Protein AF-A0A178HKS1-F1 (afdb_monomer)

Sequence (152 aa):
MALLLGVANSVLALTLAEAEAVVGVVEKLAQETGEGMVLDAADIYYDYDSLGASLIPAAGFDRESWAVAYEAVGRGYMATIPEDQFNATFDEPLARLAASGLPEDQMAMMREHVDGLIAEARQARQEGMAYADVVRPLEDRLYVLFYGEFEE

pLDDT: mean 90.38, std 14.37, range [37.81, 98.56]

Structure (mmCIF, N/CA/C/O backbone):
data_AF-A0A178HKS1-F1
#
_entry.id   AF-A0A178HKS1-F1
#
loop_
_atom_site.group_PDB
_atom_site.id
_atom_site.type_symbol
_atom_site.label_atom_id
_atom_site.label_alt_id
_atom_site.label_comp_id
_atom_site.label_asym_id
_atom_site.label_entity_id
_atom_site.label_seq_id
_atom_site.pdbx_PDB_ins_code
_atom_site.Cartn_x
_atom_site.Cartn_y
_atom_site.Cartn_z
_atom_site.occupancy
_atom_site.B_iso_or_equiv
_atom_site.auth_seq_id
_atom_site.auth_comp_id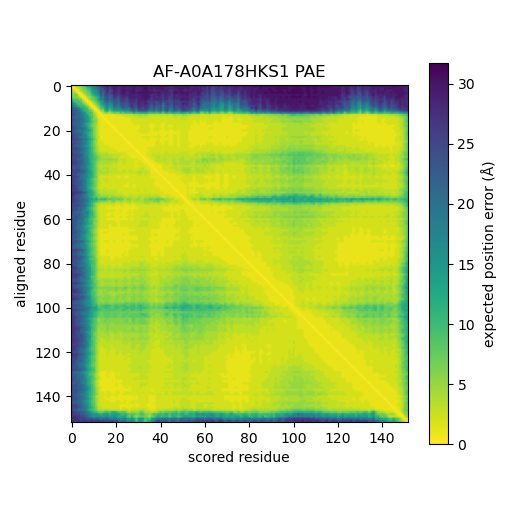
_atom_site.auth_asym_id
_atom_site.auth_atom_id
_atom_site.pdbx_PDB_model_num
ATOM 1 N N . MET A 1 1 ? 18.228 24.259 37.003 1.00 41.75 1 MET A N 1
ATOM 2 C CA . MET A 1 1 ? 18.365 23.350 35.846 1.00 41.75 1 MET A CA 1
ATOM 3 C C . MET A 1 1 ? 16.977 22.811 35.546 1.00 41.75 1 MET A C 1
ATOM 5 O O . MET A 1 1 ? 16.475 22.025 36.336 1.00 41.75 1 MET A O 1
ATOM 9 N N . ALA A 1 2 ? 16.306 23.330 34.519 1.00 40.78 2 ALA A N 1
ATOM 10 C CA . ALA A 1 2 ? 14.976 22.871 34.126 1.00 40.78 2 ALA A CA 1
ATOM 11 C C . ALA A 1 2 ? 15.141 21.737 33.105 1.00 40.78 2 ALA A C 1
ATOM 13 O O . ALA A 1 2 ? 15.692 21.966 32.031 1.00 40.78 2 ALA A O 1
ATOM 14 N N . LEU A 1 3 ? 14.722 20.520 33.463 1.00 47.28 3 LEU A N 1
ATOM 15 C CA . LEU A 1 3 ? 14.549 19.433 32.501 1.00 47.28 3 LEU A CA 1
ATOM 16 C C . LEU A 1 3 ? 13.272 19.728 31.706 1.00 47.28 3 LEU A C 1
ATOM 18 O O . LEU A 1 3 ? 12.168 19.607 32.233 1.00 47.28 3 LEU A O 1
ATOM 22 N N . LEU A 1 4 ? 13.427 20.129 30.448 1.00 49.59 4 LEU A N 1
ATOM 23 C CA . LEU A 1 4 ? 12.350 20.074 29.467 1.00 49.59 4 LEU A CA 1
ATOM 24 C C . LEU A 1 4 ? 12.204 18.611 29.040 1.00 49.59 4 LEU A C 1
ATOM 26 O O . LEU A 1 4 ? 13.024 18.089 28.288 1.00 49.59 4 LEU A O 1
ATOM 30 N N . LEU A 1 5 ? 11.174 17.950 29.570 1.00 50.69 5 LEU A N 1
ATOM 31 C CA . LEU A 1 5 ? 10.634 16.705 29.031 1.00 50.69 5 LEU A CA 1
ATOM 32 C C . LEU A 1 5 ? 10.103 17.012 27.627 1.00 50.69 5 LEU A C 1
ATOM 34 O O . LEU A 1 5 ? 8.981 17.489 27.467 1.00 50.69 5 LEU A O 1
ATOM 38 N N . GLY A 1 6 ? 10.948 16.801 26.619 1.00 46.66 6 GLY A N 1
ATOM 39 C CA . GLY A 1 6 ? 10.515 16.747 25.232 1.00 46.66 6 GLY A CA 1
ATOM 40 C C . GLY A 1 6 ? 9.546 15.583 25.093 1.00 46.66 6 GLY A C 1
ATOM 41 O O . GLY A 1 6 ? 9.918 14.434 25.320 1.00 46.66 6 GLY A O 1
ATOM 42 N N . VAL A 1 7 ? 8.294 15.910 24.795 1.00 45.03 7 VAL A N 1
ATOM 43 C CA . VAL A 1 7 ? 7.234 14.958 24.487 1.00 45.03 7 VAL A CA 1
ATOM 44 C C . VAL A 1 7 ? 7.746 14.099 23.338 1.00 45.03 7 VAL A C 1
ATOM 46 O O . VAL A 1 7 ? 8.007 14.607 22.248 1.00 45.03 7 VAL A O 1
ATOM 49 N N . ALA A 1 8 ? 7.975 12.815 23.599 1.00 42.16 8 ALA A N 1
ATOM 50 C CA . ALA A 1 8 ? 8.192 11.863 22.531 1.00 42.16 8 ALA A CA 1
ATOM 51 C C . ALA A 1 8 ? 6.904 11.870 21.706 1.00 42.16 8 ALA A C 1
ATOM 53 O O . ALA A 1 8 ? 5.868 11.413 22.191 1.00 42.16 8 ALA A O 1
ATOM 54 N N . ASN A 1 9 ? 6.956 12.430 20.495 1.00 37.81 9 ASN A N 1
ATOM 55 C CA . ASN A 1 9 ? 5.983 12.102 19.464 1.00 37.81 9 ASN A CA 1
ATOM 56 C C . ASN A 1 9 ? 6.103 10.594 19.278 1.00 37.81 9 ASN A C 1
ATOM 58 O O . ASN A 1 9 ? 7.000 10.106 18.594 1.00 37.81 9 ASN A O 1
ATOM 62 N N . SER A 1 10 ? 5.265 9.855 19.999 1.00 41.38 10 SER A N 1
ATOM 63 C CA . SER A 1 10 ? 5.065 8.448 19.733 1.00 41.38 10 SER A CA 1
ATOM 64 C C . SER A 1 10 ? 4.477 8.441 18.336 1.00 41.38 10 SER A C 1
ATOM 66 O O . SER A 1 10 ? 3.336 8.856 18.161 1.00 41.38 10 SER A O 1
ATOM 68 N N . VAL A 1 11 ? 5.286 8.076 17.340 1.00 54.84 11 VAL A N 1
ATOM 69 C CA . VAL A 1 11 ? 4.765 7.525 16.091 1.00 54.84 11 VAL A CA 1
ATOM 70 C C . VAL A 1 11 ? 3.724 6.512 16.543 1.00 54.84 11 VAL A C 1
ATOM 72 O O . VAL A 1 11 ? 4.082 5.538 17.209 1.00 54.84 11 VAL A O 1
ATOM 75 N N . LEU A 1 12 ? 2.443 6.830 16.353 1.00 60.72 12 LEU A N 1
ATOM 76 C CA . LEU A 1 12 ? 1.362 5.930 16.718 1.00 60.72 12 LEU A CA 1
ATOM 77 C C . LEU A 1 12 ? 1.592 4.681 15.876 1.00 60.72 12 LEU A C 1
ATOM 79 O O . LEU A 1 12 ? 1.489 4.714 14.653 1.00 60.72 12 LEU A O 1
ATOM 83 N N . ALA A 1 13 ? 2.067 3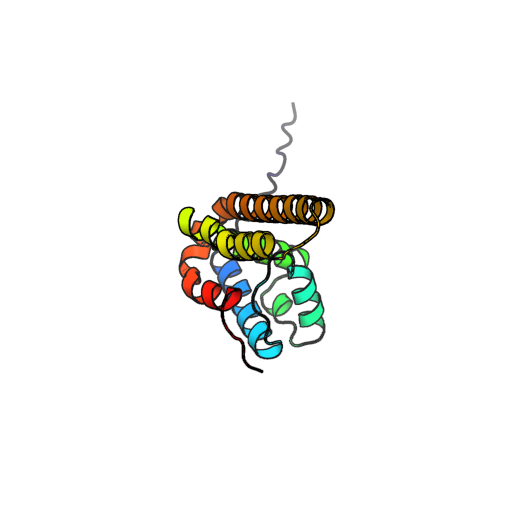.622 16.526 1.00 82.62 13 ALA A N 1
ATOM 84 C CA . ALA A 1 13 ? 2.268 2.348 15.871 1.00 82.62 13 ALA A CA 1
ATOM 85 C C . ALA A 1 13 ? 0.895 1.865 15.405 1.00 82.62 13 ALA A C 1
ATOM 87 O O . ALA A 1 13 ? -0.031 1.836 16.218 1.00 82.62 13 ALA A O 1
ATOM 88 N N . LEU A 1 14 ? 0.788 1.516 14.121 1.00 94.12 14 LEU A N 1
ATOM 89 C CA . LEU A 1 14 ? -0.421 0.962 13.521 1.00 94.12 14 LEU A CA 1
ATOM 90 C C . LEU A 1 14 ? -1.000 -0.119 14.440 1.00 94.12 14 LEU A C 1
ATOM 92 O O . LEU A 1 14 ? -0.315 -1.080 14.796 1.00 94.12 14 LEU A O 1
ATOM 96 N N . THR A 1 15 ? -2.255 0.034 14.834 1.00 96.38 15 THR A N 1
ATOM 97 C CA . THR A 1 15 ? -2.978 -0.979 15.599 1.00 96.38 15 THR A CA 1
ATOM 98 C C . THR A 1 15 ? -3.672 -1.963 14.661 1.00 96.38 15 THR A C 1
ATOM 100 O O . THR A 1 15 ? -3.981 -1.643 13.514 1.00 96.38 15 THR A O 1
ATOM 103 N N . LEU A 1 16 ? -3.981 -3.168 15.157 1.00 97.38 16 LEU A N 1
ATOM 104 C CA . LEU A 1 16 ? -4.756 -4.142 14.377 1.00 97.38 16 LEU A CA 1
ATOM 105 C C . LEU A 1 16 ? -6.132 -3.583 13.984 1.00 97.38 16 LEU A C 1
ATOM 107 O O . LEU A 1 16 ? -6.575 -3.811 12.868 1.00 97.38 16 LEU A O 1
ATOM 111 N N . ALA A 1 17 ? -6.775 -2.809 14.863 1.00 97.50 17 ALA A N 1
ATOM 112 C CA . ALA A 1 17 ? -8.070 -2.198 14.574 1.00 97.50 17 ALA A CA 1
ATOM 113 C C . ALA A 1 17 ? -7.985 -1.156 13.443 1.00 97.50 17 ALA A C 1
ATOM 115 O O . ALA A 1 17 ? -8.859 -1.120 12.582 1.00 97.50 17 ALA A O 1
ATOM 116 N N . GLU A 1 18 ? -6.928 -0.336 13.414 1.00 97.81 18 GLU A N 1
ATOM 117 C CA . GLU A 1 18 ? -6.681 0.594 12.303 1.00 97.81 18 GLU A CA 1
ATOM 118 C C . GLU A 1 18 ? -6.391 -0.164 11.005 1.00 97.81 18 GLU A C 1
ATOM 120 O O . GLU A 1 18 ? -6.947 0.180 9.966 1.00 97.81 18 GLU A O 1
ATOM 125 N N . ALA A 1 19 ? -5.592 -1.234 11.063 1.00 98.38 19 ALA A N 1
ATOM 126 C CA . ALA A 1 19 ? -5.314 -2.076 9.903 1.00 98.38 19 ALA A CA 1
ATOM 127 C C . ALA A 1 19 ? -6.592 -2.742 9.355 1.00 98.38 19 ALA A C 1
ATOM 129 O O . ALA A 1 19 ? -6.845 -2.713 8.153 1.00 98.38 19 ALA A O 1
ATOM 130 N N . GLU A 1 20 ? -7.438 -3.290 10.230 1.00 98.56 20 GLU A N 1
ATOM 131 C CA . GLU A 1 20 ? -8.739 -3.860 9.867 1.00 98.56 20 GLU A CA 1
ATOM 132 C C . GLU A 1 20 ? -9.677 -2.818 9.253 1.00 98.56 20 GLU A C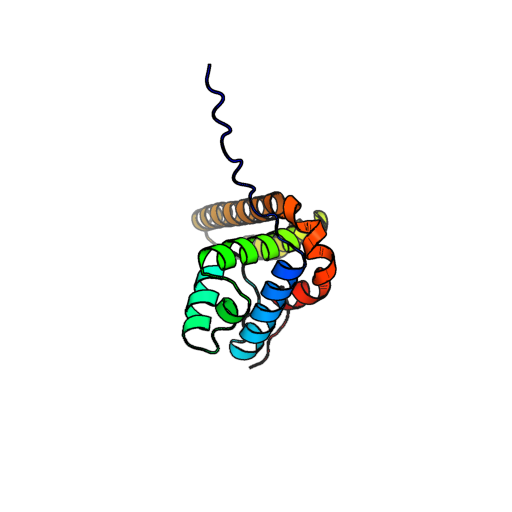 1
ATOM 134 O O . GLU A 1 20 ? -10.384 -3.127 8.290 1.00 98.56 20 GLU A O 1
ATOM 139 N N . ALA A 1 21 ? -9.679 -1.596 9.795 1.00 98.44 21 ALA A N 1
ATOM 140 C CA . ALA A 1 21 ? -10.474 -0.490 9.282 1.00 98.44 21 ALA A CA 1
ATOM 141 C C . ALA A 1 21 ? -10.011 -0.072 7.880 1.00 98.44 21 ALA A C 1
ATOM 143 O O . ALA A 1 21 ? -10.850 0.048 6.990 1.00 98.44 21 ALA A O 1
ATOM 144 N N . VAL A 1 22 ? -8.698 0.067 7.658 1.00 98.31 22 VAL A N 1
ATOM 145 C CA . VAL A 1 22 ? -8.126 0.336 6.329 1.00 98.31 22 VAL A CA 1
ATOM 146 C C . VAL A 1 22 ? -8.545 -0.746 5.340 1.00 98.31 22 VAL A C 1
ATOM 148 O O . VAL A 1 22 ? -9.163 -0.430 4.327 1.00 98.31 22 VAL A O 1
ATOM 151 N N . VAL A 1 23 ? -8.289 -2.022 5.649 1.00 98.25 23 VAL A N 1
ATOM 152 C CA . VAL A 1 23 ? -8.635 -3.141 4.755 1.00 98.25 23 VAL A CA 1
ATOM 153 C C . VAL A 1 23 ? -10.134 -3.157 4.450 1.00 98.25 23 VAL A C 1
ATOM 155 O O . VAL A 1 23 ? -10.521 -3.281 3.294 1.00 98.25 23 VAL A O 1
ATOM 158 N N . GLY A 1 24 ? -10.992 -2.969 5.458 1.00 97.88 24 GLY A N 1
ATOM 159 C CA . GLY A 1 24 ? -12.444 -2.953 5.264 1.00 97.88 24 GLY A CA 1
ATOM 160 C C . GLY A 1 24 ? -12.962 -1.763 4.449 1.00 97.88 24 GLY A C 1
ATOM 161 O O . GLY A 1 24 ? -14.002 -1.878 3.800 1.00 97.88 24 GLY A O 1
ATOM 162 N N . VAL A 1 25 ? -12.268 -0.622 4.475 1.00 97.75 25 VAL A N 1
ATOM 163 C CA . VAL A 1 25 ? -12.574 0.513 3.596 1.00 97.75 25 VAL A CA 1
ATOM 164 C C . VAL A 1 25 ? -12.141 0.206 2.166 1.00 97.75 25 VAL A C 1
ATOM 166 O O . VAL A 1 25 ? -12.964 0.333 1.263 1.00 97.75 25 VAL A O 1
ATOM 169 N N . VAL A 1 26 ? -10.899 -0.247 1.955 1.00 96.94 26 VAL A N 1
ATOM 170 C CA . VAL A 1 26 ? -10.393 -0.542 0.604 1.00 96.94 26 VAL A CA 1
ATOM 171 C C . VAL A 1 26 ? -11.198 -1.663 -0.052 1.00 96.94 26 VAL A C 1
ATOM 173 O O . VAL A 1 26 ? -11.515 -1.549 -1.223 1.00 96.94 26 VAL A O 1
ATOM 176 N N . GLU A 1 27 ? -11.627 -2.693 0.682 1.00 96.50 27 GLU A N 1
ATOM 177 C CA . GLU A 1 27 ? -12.512 -3.741 0.145 1.00 96.50 27 GLU A CA 1
ATOM 178 C C . GLU A 1 27 ? -13.830 -3.187 -0.411 1.00 96.50 27 GLU A C 1
ATOM 180 O O . GLU A 1 27 ? -14.309 -3.656 -1.441 1.00 96.50 27 GLU A O 1
ATOM 185 N N . LYS A 1 28 ? -14.430 -2.197 0.260 1.00 95.38 28 LYS A N 1
ATOM 186 C CA . LYS A 1 28 ? -15.667 -1.562 -0.217 1.00 95.38 28 LYS A CA 1
ATOM 187 C C . LYS A 1 28 ? -15.405 -0.674 -1.421 1.00 95.38 28 LYS A C 1
ATOM 189 O O . LYS A 1 28 ? -16.161 -0.735 -2.380 1.00 95.38 28 LYS A O 1
ATOM 194 N N . LEU A 1 29 ? -14.334 0.116 -1.378 1.00 93.31 29 LEU A N 1
ATOM 195 C CA . LEU A 1 29 ? -13.956 0.968 -2.502 1.00 93.31 29 LEU A CA 1
ATOM 196 C C . LEU A 1 29 ? -13.610 0.118 -3.730 1.00 93.31 29 LEU A C 1
ATOM 198 O O . LEU A 1 29 ? -14.101 0.412 -4.807 1.00 93.31 29 LEU A O 1
ATOM 202 N N . ALA A 1 30 ? -12.894 -0.995 -3.561 1.00 93.00 30 ALA A N 1
ATOM 203 C CA . ALA A 1 30 ? -12.561 -1.922 -4.640 1.00 93.00 30 ALA A CA 1
ATOM 204 C C . ALA A 1 30 ? -13.803 -2.554 -5.291 1.00 93.00 30 ALA A C 1
ATOM 206 O O . ALA A 1 30 ? -13.804 -2.784 -6.494 1.00 93.00 30 ALA A O 1
ATOM 207 N N . GLN A 1 31 ? -14.879 -2.795 -4.532 1.00 91.44 31 GLN A N 1
ATOM 208 C CA . GLN A 1 31 ? -16.163 -3.244 -5.094 1.00 91.44 31 GLN A CA 1
ATOM 209 C C . GLN A 1 31 ? -16.860 -2.168 -5.935 1.00 91.44 31 GLN A C 1
ATOM 211 O O . GLN A 1 31 ? -17.666 -2.499 -6.797 1.00 91.44 31 GLN A O 1
ATOM 216 N N . GLU A 1 32 ? -16.598 -0.890 -5.665 1.00 88.44 32 GLU A N 1
ATOM 217 C CA . GLU A 1 32 ? -17.193 0.233 -6.396 1.00 88.44 32 GLU A CA 1
ATOM 218 C C . GLU A 1 32 ? -16.339 0.659 -7.598 1.00 88.44 32 GLU A C 1
ATOM 220 O O . GLU A 1 32 ? -16.884 1.106 -8.608 1.00 88.44 32 GLU A O 1
ATOM 225 N N . THR A 1 33 ? -15.012 0.544 -7.493 1.00 87.19 33 THR A N 1
ATOM 226 C CA . THR A 1 33 ? -14.056 1.040 -8.493 1.00 87.19 33 THR A CA 1
ATOM 227 C C . THR A 1 33 ? -13.464 -0.047 -9.381 1.00 87.19 33 THR A C 1
ATOM 229 O O . THR A 1 33 ? -12.913 0.283 -10.427 1.00 87.19 33 THR A O 1
ATOM 232 N N . GLY A 1 34 ? -13.521 -1.315 -8.967 1.00 89.44 34 GLY A N 1
ATOM 233 C CA . GLY A 1 34 ? -12.760 -2.395 -9.598 1.00 89.44 34 GLY A CA 1
ATOM 234 C C . GLY A 1 34 ? -11.252 -2.336 -9.305 1.00 89.44 34 GLY A C 1
ATOM 235 O O . GLY A 1 34 ? -10.478 -3.089 -9.894 1.00 89.44 34 GLY A O 1
ATOM 236 N N . GLU A 1 35 ? -10.807 -1.452 -8.405 1.00 89.25 35 GLU A N 1
ATOM 237 C CA . GLU A 1 35 ? -9.388 -1.231 -8.108 1.00 89.25 35 GLU A CA 1
ATOM 238 C C . GL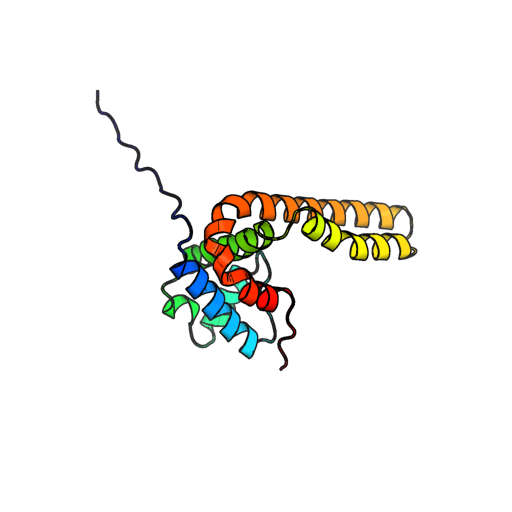U A 1 35 ? -9.044 -1.589 -6.658 1.00 89.25 35 GLU A C 1
ATOM 240 O O . GLU A 1 35 ? -9.512 -0.964 -5.701 1.00 89.25 35 GLU A O 1
ATOM 245 N N . GLY A 1 36 ? -8.179 -2.593 -6.512 1.00 92.44 36 GLY A N 1
ATOM 246 C CA . GLY A 1 36 ? -7.595 -2.997 -5.239 1.00 92.44 36 GLY A CA 1
ATOM 247 C C . GLY A 1 36 ? -6.446 -2.094 -4.774 1.00 92.44 36 GLY A C 1
ATOM 248 O O . GLY A 1 36 ? -6.127 -1.083 -5.389 1.00 92.44 36 GLY A O 1
ATOM 249 N N . MET A 1 37 ? -5.799 -2.476 -3.673 1.00 94.62 37 MET A N 1
ATOM 250 C CA . MET A 1 37 ? -4.782 -1.669 -2.999 1.00 94.62 37 MET A CA 1
ATOM 251 C C . MET A 1 37 ? -3.517 -1.480 -3.852 1.00 94.62 37 MET A C 1
ATOM 253 O O . MET A 1 37 ? -2.915 -2.440 -4.330 1.00 94.62 37 MET A O 1
ATOM 257 N N . VAL A 1 38 ? -3.056 -0.232 -3.948 1.00 92.25 38 VAL A N 1
ATOM 258 C CA . VAL A 1 38 ? -1.782 0.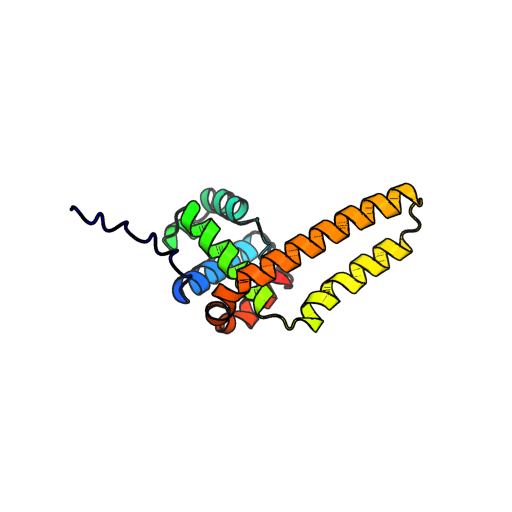163 -4.576 1.00 92.25 38 VAL A CA 1
ATOM 259 C C . VAL A 1 38 ? -1.015 1.073 -3.617 1.00 92.25 38 VAL A C 1
ATOM 261 O O . VAL A 1 38 ? -1.616 1.940 -2.986 1.00 92.25 38 VAL A O 1
ATOM 264 N N . LEU A 1 39 ? 0.299 0.891 -3.471 1.00 90.81 39 LEU A N 1
ATOM 265 C CA . LEU A 1 39 ? 1.114 1.801 -2.653 1.00 90.81 39 LEU A CA 1
ATOM 266 C C . LEU A 1 39 ? 1.081 3.234 -3.194 1.00 90.81 39 LEU A C 1
ATOM 268 O O . LEU A 1 39 ? 0.875 3.447 -4.386 1.00 90.81 39 LEU A O 1
ATOM 272 N N . ASP A 1 40 ? 1.282 4.204 -2.306 1.00 92.00 40 ASP A N 1
ATOM 273 C CA . ASP A 1 40 ? 1.294 5.640 -2.594 1.00 92.00 40 ASP A CA 1
ATOM 274 C C . ASP A 1 40 ? -0.032 6.183 -3.173 1.00 92.00 40 ASP A C 1
ATOM 276 O O . ASP A 1 40 ? -0.114 7.331 -3.611 1.00 92.00 40 ASP A O 1
ATOM 280 N N . ALA A 1 41 ? -1.110 5.389 -3.134 1.00 95.12 41 ALA A N 1
ATOM 281 C CA . ALA A 1 41 ? -2.438 5.764 -3.625 1.00 95.12 41 ALA A CA 1
ATOM 282 C C . ALA A 1 41 ? -3.380 6.295 -2.528 1.00 95.12 41 ALA A C 1
ATOM 284 O O . ALA A 1 41 ? -4.553 6.561 -2.796 1.00 95.12 41 ALA A O 1
ATOM 285 N N . ALA A 1 42 ? -2.904 6.465 -1.290 1.00 96.25 42 ALA A N 1
ATOM 286 C CA . ALA A 1 42 ? -3.764 6.834 -0.165 1.00 96.25 42 ALA A CA 1
ATOM 287 C C . ALA A 1 42 ? -4.554 8.133 -0.408 1.00 96.25 42 ALA A C 1
ATOM 289 O O . ALA A 1 42 ? -5.756 8.188 -0.140 1.00 96.25 42 ALA A O 1
ATOM 290 N N . ASP A 1 43 ? -3.903 9.162 -0.959 1.00 96.12 43 ASP A N 1
ATOM 291 C CA . ASP A 1 43 ? -4.548 10.443 -1.268 1.00 96.12 43 ASP A CA 1
ATOM 292 C C . ASP A 1 43 ? -5.622 10.317 -2.356 1.00 96.12 43 ASP A C 1
ATOM 294 O O . ASP A 1 43 ? -6.650 10.991 -2.268 1.00 96.12 43 ASP A O 1
ATOM 298 N N . ILE A 1 44 ? -5.421 9.425 -3.333 1.00 94.12 44 ILE A N 1
ATOM 299 C CA . ILE A 1 44 ? -6.391 9.147 -4.402 1.00 94.12 44 ILE A CA 1
ATOM 300 C C . ILE A 1 44 ? -7.657 8.538 -3.799 1.00 94.12 44 ILE A C 1
ATOM 302 O O . ILE A 1 44 ? -8.760 9.005 -4.083 1.00 94.12 44 ILE A O 1
ATOM 306 N N . TYR A 1 45 ? -7.504 7.547 -2.917 1.00 94.56 45 TYR A N 1
ATOM 307 C CA . TYR A 1 45 ? -8.636 6.953 -2.208 1.00 94.56 45 TYR A CA 1
ATOM 308 C C . TYR A 1 45 ? -9.374 7.970 -1.338 1.00 94.56 45 TYR A C 1
ATOM 310 O O . TYR A 1 45 ? -10.602 7.975 -1.327 1.00 94.56 45 TYR A O 1
ATOM 318 N N . TYR A 1 46 ? -8.650 8.856 -0.646 1.00 95.94 46 TYR A N 1
ATOM 319 C CA . TYR A 1 46 ? -9.274 9.901 0.166 1.00 95.94 46 TYR A CA 1
ATOM 320 C C . TYR A 1 46 ? -10.083 10.887 -0.686 1.00 95.94 46 TYR A C 1
ATOM 322 O O . TYR A 1 46 ? -11.209 11.245 -0.332 1.00 95.94 46 TYR A O 1
ATOM 330 N N . ASP A 1 47 ? -9.525 11.322 -1.818 1.00 95.00 47 ASP A N 1
ATOM 331 C CA . ASP A 1 47 ? -10.211 12.210 -2.758 1.00 95.00 47 ASP A CA 1
ATOM 332 C C . ASP A 1 47 ? -11.469 11.553 -3.325 1.00 95.00 47 ASP A C 1
ATOM 334 O O . ASP A 1 47 ? -12.537 12.168 -3.312 1.00 95.00 47 ASP A O 1
ATOM 338 N N . TYR A 1 48 ? -11.368 10.298 -3.765 1.00 92.31 48 TYR A N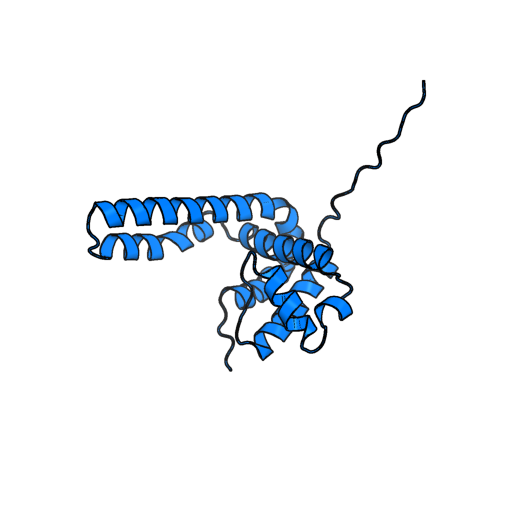 1
ATOM 339 C CA . TYR A 1 48 ? -12.501 9.550 -4.299 1.00 92.31 48 TYR A CA 1
ATOM 340 C C . TYR A 1 48 ? -13.607 9.352 -3.254 1.00 92.31 48 TYR A C 1
ATOM 342 O O . TYR A 1 48 ? -14.765 9.693 -3.499 1.00 92.31 48 TYR A O 1
ATOM 350 N N . ASP A 1 49 ? -13.253 8.878 -2.059 1.00 93.88 49 ASP A N 1
ATOM 351 C CA . ASP A 1 49 ? -14.201 8.630 -0.971 1.00 93.88 49 ASP A CA 1
ATOM 352 C C . ASP A 1 49 ? -14.953 9.902 -0.541 1.00 93.88 49 ASP A C 1
ATOM 354 O O . ASP A 1 49 ? -16.143 9.853 -0.210 1.00 93.88 49 ASP A O 1
ATOM 358 N N . SER A 1 50 ? -14.293 11.067 -0.622 1.00 91.50 50 SER A N 1
ATOM 359 C CA . SER A 1 50 ? -14.902 12.369 -0.319 1.00 91.50 50 SER A CA 1
ATOM 360 C C . SER A 1 50 ? -16.037 12.768 -1.273 1.00 91.50 50 SER A C 1
ATOM 362 O O . SER A 1 50 ? -16.871 13.607 -0.923 1.00 91.50 50 SER A O 1
ATOM 364 N N . LEU A 1 51 ? -16.094 12.161 -2.463 1.00 89.94 51 LEU A N 1
ATOM 365 C CA . LEU A 1 51 ? -17.167 12.347 -3.444 1.00 89.94 51 LEU A CA 1
ATOM 366 C C . LEU A 1 51 ? -18.320 11.349 -3.253 1.00 89.94 51 LEU A C 1
ATOM 368 O O . LEU A 1 51 ? -19.389 11.537 -3.836 1.00 89.94 51 LEU A O 1
ATOM 372 N N . GLY A 1 52 ? -18.097 10.299 -2.461 1.00 88.25 52 GLY A N 1
ATOM 373 C CA . GLY A 1 52 ? -19.004 9.175 -2.272 1.00 88.25 52 GLY A CA 1
ATOM 374 C C . GLY A 1 52 ? -19.501 9.041 -0.834 1.00 88.25 52 GLY A C 1
ATOM 375 O O . GLY A 1 52 ? -20.020 9.983 -0.231 1.00 88.25 52 GLY A O 1
ATOM 376 N N . ALA A 1 53 ? -19.391 7.827 -0.296 1.00 88.50 53 ALA A N 1
ATOM 377 C CA . ALA A 1 53 ? -19.969 7.446 0.990 1.00 88.50 53 ALA A CA 1
ATOM 378 C C . ALA A 1 53 ? -19.192 7.955 2.220 1.00 88.50 53 ALA A C 1
ATOM 380 O O . ALA A 1 53 ? -19.676 7.778 3.340 1.00 88.50 53 ALA A O 1
ATOM 381 N N . SER A 1 54 ? -18.036 8.609 2.036 1.00 95.06 54 SER A N 1
ATOM 382 C CA . SER A 1 54 ? -17.190 9.103 3.134 1.00 95.06 54 SER A CA 1
ATOM 383 C C . SER A 1 54 ? -16.815 7.999 4.139 1.00 95.06 54 SER A C 1
ATOM 385 O O . SER A 1 54 ? -16.867 8.199 5.357 1.00 95.06 54 SER A O 1
ATOM 387 N N . LEU A 1 55 ? -16.479 6.811 3.630 1.00 97.00 55 LEU A N 1
ATOM 388 C CA . LEU A 1 55 ? -16.077 5.633 4.391 1.00 97.00 55 LEU A CA 1
ATOM 389 C C . LEU A 1 55 ? -14.815 5.884 5.223 1.00 97.00 55 LEU A C 1
ATOM 391 O O . LEU A 1 55 ? -14.746 5.404 6.355 1.00 97.00 55 LEU A O 1
ATOM 395 N N . ILE A 1 56 ? -13.846 6.643 4.703 1.00 96.88 56 ILE A N 1
ATOM 396 C CA . ILE A 1 56 ? -12.577 6.934 5.380 1.00 96.88 56 ILE A CA 1
ATOM 397 C C . ILE A 1 56 ? -12.824 7.817 6.621 1.00 96.88 56 ILE A C 1
ATOM 399 O O . ILE A 1 56 ? -12.486 7.379 7.728 1.00 96.88 56 ILE A O 1
ATOM 403 N N . PRO A 1 57 ? -13.507 8.982 6.522 1.00 97.31 57 PRO A N 1
ATOM 404 C CA . PRO A 1 57 ? -13.934 9.738 7.700 1.00 97.31 57 PRO A CA 1
ATOM 405 C C . PRO A 1 57 ? -14.835 8.951 8.654 1.00 97.31 57 PRO A C 1
ATOM 407 O O . PRO A 1 57 ? -14.705 9.079 9.872 1.00 97.31 57 PRO A O 1
ATOM 410 N N . ALA A 1 58 ? -15.746 8.122 8.133 1.00 97.00 58 ALA A N 1
ATOM 411 C CA . ALA A 1 58 ? -16.635 7.309 8.963 1.00 97.00 58 ALA A CA 1
ATOM 412 C C . ALA A 1 58 ? -15.882 6.235 9.769 1.00 97.00 58 ALA A C 1
ATOM 414 O O . ALA A 1 58 ? -16.328 5.867 10.858 1.00 97.00 58 ALA A O 1
ATOM 415 N N . ALA A 1 59 ? -14.738 5.764 9.266 1.00 96.75 59 ALA A N 1
ATOM 416 C CA . ALA A 1 59 ? -13.817 4.881 9.977 1.00 96.75 59 ALA A CA 1
ATOM 417 C C . ALA A 1 59 ? -12.947 5.615 11.020 1.00 96.75 59 ALA A C 1
ATOM 419 O O . ALA A 1 59 ? -12.237 4.966 11.784 1.00 96.75 59 ALA A O 1
ATOM 420 N N . GLY A 1 60 ? -13.044 6.946 11.103 1.00 96.50 60 GLY A N 1
ATOM 421 C CA . GLY A 1 60 ? -12.357 7.769 12.099 1.00 96.50 60 GLY A CA 1
ATOM 422 C C . GLY A 1 60 ? -11.027 8.358 11.634 1.00 96.50 60 GLY A C 1
ATOM 423 O O . GLY A 1 60 ? -10.329 8.955 12.452 1.00 96.50 60 GLY A O 1
ATOM 424 N N . PHE A 1 61 ? -10.688 8.222 10.352 1.00 97.50 61 PHE A N 1
ATOM 425 C CA . PHE A 1 61 ? -9.478 8.804 9.784 1.00 97.50 61 PHE A CA 1
ATOM 426 C C . PHE A 1 61 ? -9.738 10.204 9.221 1.00 97.50 61 PHE A C 1
ATOM 428 O O . PHE A 1 61 ? -10.734 10.457 8.543 1.00 97.50 61 PHE A O 1
ATOM 435 N N . ASP A 1 62 ? -8.800 11.112 9.458 1.00 96.56 62 ASP A N 1
ATOM 436 C CA . ASP A 1 62 ? -8.592 12.270 8.589 1.00 96.56 62 ASP A CA 1
ATOM 437 C C . ASP A 1 62 ? -7.592 11.920 7.472 1.00 96.56 62 ASP A C 1
ATOM 439 O O . ASP A 1 62 ? -7.087 10.800 7.408 1.00 96.56 62 ASP A O 1
ATOM 443 N N . ARG A 1 63 ? -7.300 12.862 6.567 1.00 96.38 63 ARG A N 1
ATOM 444 C CA . ARG A 1 63 ? -6.395 12.608 5.432 1.00 96.38 63 ARG A CA 1
ATOM 445 C C . ARG A 1 63 ? -5.003 12.151 5.869 1.00 96.38 63 ARG A C 1
ATOM 447 O O . ARG A 1 63 ? -4.450 11.238 5.268 1.00 96.38 63 ARG A O 1
ATOM 454 N N . GLU A 1 64 ? -4.432 12.797 6.882 1.00 96.56 64 GLU A N 1
ATOM 455 C CA . GLU A 1 64 ? -3.061 12.516 7.319 1.00 96.56 64 GLU A CA 1
ATOM 456 C C . GLU A 1 64 ? -2.978 11.138 7.981 1.00 96.56 64 GLU A C 1
ATOM 458 O O . GLU A 1 64 ? -2.146 10.313 7.604 1.00 96.56 64 GLU A O 1
ATOM 463 N N . SER A 1 65 ? -3.882 10.860 8.922 1.00 96.62 65 SER A N 1
ATOM 464 C CA . SER A 1 65 ? -3.957 9.559 9.592 1.00 96.62 65 SER A CA 1
ATOM 465 C C . SER A 1 65 ? -4.335 8.427 8.635 1.00 96.62 65 SER A C 1
ATOM 467 O O . SER A 1 65 ? -3.793 7.331 8.768 1.00 96.62 65 SER A O 1
ATOM 469 N N . TRP A 1 66 ? -5.183 8.691 7.634 1.00 97.56 66 TRP A N 1
ATOM 470 C CA . TRP A 1 66 ? -5.472 7.752 6.550 1.00 97.56 66 TRP A CA 1
ATOM 471 C C . TRP A 1 66 ? -4.216 7.408 5.756 1.00 97.56 66 TRP A C 1
ATOM 473 O O . TRP A 1 66 ? -3.900 6.231 5.616 1.00 97.56 66 TRP A O 1
ATOM 483 N N . ALA A 1 67 ? -3.474 8.413 5.280 1.00 97.38 67 ALA A N 1
ATOM 484 C CA . ALA A 1 67 ? -2.266 8.191 4.494 1.00 97.38 67 ALA A CA 1
ATOM 485 C C . ALA A 1 67 ? -1.227 7.370 5.265 1.00 97.38 67 ALA A C 1
ATOM 487 O O . ALA A 1 67 ? -0.691 6.393 4.744 1.00 97.38 67 ALA A O 1
ATOM 488 N N . VAL A 1 68 ? -1.004 7.706 6.538 1.00 96.44 68 VAL A N 1
ATOM 489 C CA . VAL A 1 68 ? -0.073 6.967 7.398 1.00 96.44 68 VAL A CA 1
ATOM 490 C C . VAL A 1 68 ? -0.530 5.522 7.613 1.00 96.44 68 VAL A C 1
ATOM 492 O O . VAL A 1 68 ? 0.281 4.605 7.477 1.00 96.44 68 VAL A O 1
ATOM 495 N N . ALA A 1 69 ? -1.806 5.297 7.938 1.00 97.81 69 ALA A N 1
ATOM 496 C CA . ALA A 1 69 ? -2.321 3.955 8.196 1.00 97.81 69 ALA A CA 1
ATOM 497 C C . ALA A 1 69 ? -2.341 3.093 6.924 1.00 97.81 69 ALA A C 1
ATOM 499 O O . ALA A 1 69 ? -1.932 1.933 6.963 1.00 97.81 69 ALA A O 1
ATOM 500 N N . TYR A 1 70 ? -2.758 3.668 5.796 1.00 98.19 70 TYR A N 1
ATOM 501 C CA . TYR A 1 70 ? -2.793 3.016 4.492 1.00 98.19 70 TYR A CA 1
ATOM 502 C C . TYR A 1 70 ? -1.398 2.550 4.060 1.00 98.19 70 TYR A C 1
ATOM 504 O O . TYR A 1 70 ? -1.203 1.370 3.760 1.00 98.19 70 TYR A O 1
ATOM 512 N N . GLU A 1 71 ? -0.402 3.439 4.116 1.00 97.19 71 GLU A N 1
ATOM 513 C CA . GLU A 1 71 ? 0.982 3.097 3.779 1.00 97.19 71 GLU A CA 1
ATOM 514 C C . GLU A 1 71 ? 1.562 2.045 4.726 1.00 97.19 71 GLU A C 1
ATOM 516 O O . GLU A 1 71 ? 2.216 1.098 4.285 1.00 97.19 71 GLU A O 1
ATOM 521 N N . ALA A 1 72 ? 1.290 2.158 6.029 1.00 97.75 72 ALA A N 1
ATOM 522 C CA . ALA A 1 72 ? 1.739 1.175 7.008 1.00 97.75 72 ALA A CA 1
ATOM 523 C C . ALA A 1 72 ? 1.151 -0.221 6.737 1.00 97.75 72 ALA A C 1
ATOM 525 O O . ALA A 1 72 ? 1.871 -1.216 6.843 1.00 97.75 72 ALA A O 1
ATOM 526 N N . VAL A 1 73 ? -0.125 -0.303 6.342 1.00 98.38 73 VAL A N 1
ATOM 527 C CA . VAL A 1 73 ? -0.778 -1.563 5.956 1.00 98.38 73 VAL A CA 1
ATOM 528 C C . VAL A 1 73 ? -0.147 -2.144 4.693 1.00 98.38 73 VAL A C 1
ATOM 530 O O . VAL A 1 73 ? 0.243 -3.311 4.699 1.00 98.38 73 VAL A O 1
ATOM 533 N N . GLY A 1 74 ? 0.007 -1.342 3.635 1.00 97.62 74 GLY A N 1
ATOM 534 C CA . GLY A 1 74 ? 0.558 -1.811 2.361 1.00 97.62 74 GLY A CA 1
ATOM 535 C C . GLY A 1 74 ? 2.003 -2.292 2.496 1.00 97.62 74 GLY A C 1
ATOM 536 O O . GLY A 1 74 ? 2.340 -3.411 2.107 1.00 97.62 74 GLY A O 1
ATOM 537 N N . ARG A 1 75 ? 2.854 -1.492 3.142 1.00 97.94 75 ARG A N 1
ATOM 538 C CA . ARG A 1 75 ? 4.255 -1.843 3.420 1.00 97.94 75 ARG A CA 1
ATOM 539 C C . ARG A 1 75 ? 4.354 -3.027 4.377 1.00 97.94 75 ARG A C 1
ATOM 541 O O . ARG A 1 75 ? 5.177 -3.919 4.175 1.00 97.94 75 ARG A O 1
ATOM 548 N N . GLY A 1 76 ? 3.496 -3.064 5.397 1.00 97.88 76 GLY A N 1
ATOM 549 C CA . GLY A 1 76 ? 3.388 -4.179 6.333 1.00 97.88 76 GLY A CA 1
ATOM 550 C C . GLY A 1 76 ? 3.078 -5.492 5.626 1.00 97.88 76 GLY A C 1
ATOM 551 O O . GLY A 1 76 ? 3.752 -6.484 5.886 1.00 97.88 76 GLY A O 1
ATOM 552 N N . TYR A 1 77 ? 2.140 -5.481 4.677 1.00 97.81 77 TYR A N 1
ATOM 553 C CA . TYR A 1 77 ? 1.837 -6.637 3.837 1.00 97.81 77 TYR A CA 1
ATOM 554 C C . TYR A 1 77 ? 3.020 -7.030 2.957 1.00 97.81 77 TYR A C 1
ATOM 556 O O . TYR A 1 77 ? 3.419 -8.192 2.938 1.00 97.81 77 TYR A O 1
ATOM 564 N N . MET A 1 78 ? 3.662 -6.063 2.292 1.00 96.94 78 MET A N 1
ATOM 565 C CA . MET A 1 78 ? 4.870 -6.358 1.523 1.00 96.94 78 MET A CA 1
ATOM 566 C C . MET A 1 78 ? 5.925 -7.044 2.373 1.00 96.94 78 MET A C 1
ATOM 568 O O . MET A 1 78 ? 6.619 -7.894 1.838 1.00 96.94 78 MET A O 1
ATOM 572 N N . ALA A 1 79 ? 6.061 -6.690 3.654 1.00 97.75 79 ALA A N 1
ATOM 573 C CA . ALA A 1 79 ? 7.014 -7.272 4.592 1.00 97.75 79 ALA A CA 1
ATOM 574 C C . ALA A 1 79 ? 6.679 -8.705 5.029 1.00 97.75 79 ALA A C 1
ATOM 576 O O . ALA A 1 79 ? 7.597 -9.437 5.409 1.00 97.75 79 ALA A O 1
ATOM 577 N N . THR A 1 80 ? 5.418 -9.138 4.948 1.00 97.25 80 THR A N 1
ATOM 578 C CA . THR A 1 80 ? 5.042 -10.512 5.314 1.00 97.25 80 THR A CA 1
ATOM 579 C C . THR A 1 80 ? 5.402 -11.542 4.246 1.00 97.25 80 THR A C 1
ATOM 581 O O . THR A 1 80 ? 5.653 -12.704 4.570 1.00 97.25 80 THR A O 1
ATOM 584 N N . ILE A 1 81 ? 5.506 -11.117 2.985 1.00 95.75 81 ILE A N 1
ATOM 585 C CA . ILE A 1 81 ? 5.899 -11.979 1.863 1.00 95.75 81 ILE A CA 1
ATOM 586 C C . ILE A 1 81 ? 7.298 -12.566 2.142 1.00 95.75 81 ILE A C 1
ATOM 588 O O . ILE A 1 81 ? 8.180 -11.835 2.587 1.00 95.75 81 ILE A O 1
ATOM 592 N N . PRO A 1 82 ? 7.581 -13.855 1.919 1.00 95.88 82 PRO A N 1
ATOM 593 C CA . PRO A 1 82 ? 8.946 -14.378 2.034 1.00 95.88 82 PRO A CA 1
ATOM 594 C C . PRO A 1 82 ? 9.924 -13.668 1.081 1.00 95.88 82 PRO A C 1
ATOM 596 O O . PRO A 1 82 ? 9.548 -13.278 -0.019 1.00 95.88 82 PRO A O 1
ATOM 599 N N . GLU A 1 83 ? 11.180 -13.452 1.488 1.00 94.62 83 GLU A N 1
ATOM 600 C CA . GLU A 1 83 ? 12.141 -12.648 0.706 1.00 94.62 83 GLU A CA 1
ATOM 601 C C . GLU A 1 83 ? 12.407 -13.219 -0.698 1.00 94.62 83 GLU A C 1
ATOM 603 O O . GLU A 1 83 ? 12.547 -12.468 -1.663 1.00 94.62 83 GLU A O 1
ATOM 608 N N . ASP A 1 84 ? 12.457 -14.542 -0.824 1.00 96.38 84 ASP A N 1
ATOM 609 C CA . ASP A 1 84 ? 12.596 -15.239 -2.100 1.00 96.38 84 ASP A CA 1
ATOM 610 C C . ASP A 1 84 ? 11.388 -14.990 -3.012 1.00 96.38 84 ASP A C 1
ATOM 612 O O . ASP A 1 84 ? 11.565 -14.649 -4.180 1.00 96.38 84 ASP A O 1
ATOM 616 N N . GLN A 1 85 ? 10.174 -15.070 -2.464 1.00 94.81 85 GLN A N 1
ATOM 617 C CA . GLN A 1 85 ? 8.940 -14.781 -3.199 1.00 94.81 85 GLN A CA 1
ATOM 618 C C . GLN A 1 85 ? 8.841 -13.305 -3.588 1.00 94.81 85 GLN A C 1
ATOM 620 O O . GLN A 1 85 ? 8.484 -12.989 -4.718 1.00 94.81 85 GLN A O 1
ATOM 625 N N . PHE A 1 86 ? 9.217 -12.398 -2.685 1.00 94.56 86 PHE A N 1
ATOM 626 C CA . PHE A 1 86 ? 9.234 -10.965 -2.955 1.00 94.56 86 PHE A CA 1
ATOM 627 C C . PHE A 1 86 ? 10.174 -10.623 -4.115 1.00 94.56 86 PHE A C 1
ATOM 629 O O . PHE A 1 86 ? 9.794 -9.884 -5.018 1.00 94.56 86 PHE A O 1
ATOM 636 N N . ASN A 1 87 ? 11.390 -11.180 -4.114 1.00 93.31 87 ASN A N 1
ATOM 637 C CA . ASN A 1 87 ? 12.344 -10.961 -5.199 1.00 93.31 87 ASN A CA 1
ATOM 638 C C . ASN A 1 87 ? 11.867 -11.586 -6.521 1.00 93.31 87 ASN A C 1
ATOM 640 O O . ASN A 1 87 ? 12.056 -10.976 -7.572 1.00 93.31 87 ASN A O 1
ATOM 644 N N . ALA A 1 88 ? 11.211 -12.751 -6.472 1.00 94.62 88 ALA A N 1
ATOM 645 C CA . ALA A 1 88 ? 10.696 -13.430 -7.661 1.00 94.62 88 ALA A CA 1
ATOM 646 C C . ALA A 1 88 ? 9.628 -12.615 -8.418 1.00 94.62 88 ALA A C 1
ATOM 648 O O . ALA A 1 88 ? 9.496 -12.761 -9.632 1.00 94.62 88 ALA A O 1
ATOM 649 N N . THR A 1 89 ? 8.911 -11.704 -7.745 1.00 91.62 89 THR A N 1
ATOM 650 C CA . THR A 1 89 ? 7.937 -10.787 -8.375 1.00 91.62 89 THR A CA 1
ATOM 651 C C . THR A 1 89 ? 8.555 -9.936 -9.493 1.00 91.62 89 THR A C 1
ATOM 653 O O . THR A 1 89 ? 7.862 -9.543 -10.432 1.00 91.62 89 THR A O 1
ATOM 656 N N . PHE A 1 90 ? 9.861 -9.662 -9.433 1.00 93.69 90 PHE A N 1
ATOM 657 C CA . PHE A 1 90 ? 10.548 -8.827 -10.423 1.00 93.69 90 PHE A CA 1
ATOM 658 C C . PHE A 1 90 ? 11.092 -9.616 -11.622 1.00 93.69 90 PHE A C 1
ATOM 660 O O . PHE A 1 90 ? 11.393 -9.015 -12.656 1.00 93.69 90 PHE A O 1
ATOM 667 N N . ASP A 1 91 ? 11.196 -10.945 -11.520 1.00 93.38 91 ASP A N 1
ATOM 668 C CA . ASP A 1 91 ? 11.872 -11.778 -12.520 1.00 93.38 91 ASP A CA 1
ATOM 66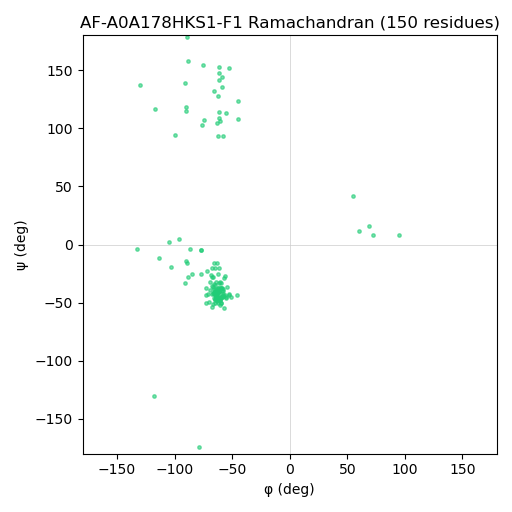9 C C . ASP A 1 91 ? 11.177 -11.725 -13.885 1.00 93.38 91 ASP A C 1
ATOM 671 O O . ASP A 1 91 ? 11.831 -11.556 -14.918 1.00 93.38 91 ASP A O 1
ATOM 675 N N . GLU A 1 92 ? 9.845 -11.830 -13.914 1.00 91.38 92 GLU A N 1
ATOM 676 C CA . GLU A 1 92 ? 9.089 -11.787 -15.166 1.00 91.38 92 GLU A CA 1
ATOM 677 C C . GLU A 1 92 ? 9.150 -10.405 -15.849 1.00 91.38 92 GLU A C 1
ATOM 679 O O . GLU A 1 92 ? 9.499 -10.360 -17.036 1.00 91.38 92 GLU A O 1
ATOM 684 N N . PRO A 1 93 ? 8.864 -9.274 -15.168 1.00 89.94 93 PRO A N 1
ATOM 685 C CA . PRO A 1 93 ? 9.049 -7.945 -15.750 1.00 89.94 93 PRO A CA 1
ATOM 686 C C . PRO A 1 93 ? 10.459 -7.722 -16.313 1.00 89.94 93 PRO A C 1
ATOM 688 O O . PRO A 1 93 ? 10.604 -7.231 -17.436 1.00 89.94 93 PRO A O 1
ATOM 691 N N . LEU A 1 94 ? 11.498 -8.144 -15.584 1.00 93.31 94 LEU A N 1
ATOM 692 C CA . LEU A 1 94 ? 12.889 -8.037 -16.029 1.00 93.31 94 LEU A CA 1
ATOM 693 C C . LEU A 1 94 ? 13.171 -8.905 -17.262 1.00 93.31 94 LEU A C 1
ATOM 695 O O . LEU A 1 94 ? 13.827 -8.448 -18.203 1.00 93.31 94 LEU A O 1
ATOM 699 N N . ALA A 1 95 ? 12.650 -10.133 -17.304 1.00 93.62 95 ALA A N 1
ATOM 700 C CA . ALA A 1 95 ? 12.782 -11.016 -18.459 1.00 93.62 95 ALA A CA 1
ATOM 701 C C . ALA A 1 95 ? 12.073 -10.445 -19.699 1.00 93.62 95 ALA A C 1
ATOM 703 O O . ALA A 1 95 ? 12.636 -10.464 -20.797 1.00 93.62 95 ALA A O 1
ATOM 704 N N . ARG A 1 96 ? 10.870 -9.877 -19.530 1.00 92.81 96 ARG A N 1
ATOM 705 C CA . ARG A 1 96 ? 10.130 -9.196 -20.605 1.00 92.81 96 ARG A CA 1
ATOM 706 C C . ARG A 1 96 ? 10.887 -7.971 -21.114 1.00 92.81 96 ARG A C 1
ATOM 708 O O . ARG A 1 96 ? 10.998 -7.798 -22.327 1.00 92.81 96 ARG A O 1
ATOM 715 N N . LEU A 1 97 ? 11.462 -7.164 -20.218 1.00 93.25 97 LEU A N 1
ATOM 716 C CA . LEU A 1 97 ? 12.306 -6.035 -20.607 1.00 93.25 97 LEU A CA 1
ATOM 717 C C . LEU A 1 97 ? 13.520 -6.516 -21.408 1.00 93.25 97 LEU A C 1
ATOM 719 O O . LEU A 1 97 ? 13.773 -5.993 -22.490 1.00 93.25 97 LEU A O 1
ATOM 723 N N . ALA A 1 98 ? 14.225 -7.549 -20.945 1.00 92.31 98 ALA A N 1
ATOM 724 C CA . ALA A 1 98 ? 15.375 -8.106 -21.656 1.00 92.31 98 ALA A CA 1
ATOM 725 C C . ALA A 1 98 ? 15.017 -8.651 -23.053 1.00 92.31 98 ALA A C 1
ATOM 727 O O . ALA A 1 98 ? 15.828 -8.554 -23.974 1.00 92.31 98 ALA A O 1
ATOM 728 N N . ALA A 1 99 ? 13.803 -9.180 -23.225 1.00 95.12 99 ALA A N 1
ATOM 729 C CA . ALA A 1 99 ? 13.297 -9.713 -24.489 1.00 95.12 99 ALA A CA 1
ATOM 730 C C . ALA A 1 99 ? 12.648 -8.663 -25.418 1.00 95.12 99 ALA A C 1
ATOM 732 O O . ALA A 1 99 ? 12.270 -9.000 -26.539 1.00 95.12 99 ALA A O 1
ATOM 733 N N . SER A 1 100 ? 12.523 -7.401 -24.990 1.00 94.00 100 SER A N 1
ATOM 734 C CA . SER A 1 100 ? 11.764 -6.348 -25.695 1.00 94.00 100 SER A CA 1
ATOM 735 C C . SER A 1 100 ? 12.330 -5.923 -27.058 1.00 94.00 100 SER A C 1
ATOM 737 O O . SER A 1 100 ? 11.634 -5.269 -27.833 1.00 94.00 100 SER A O 1
ATOM 739 N N . GLY A 1 101 ? 13.586 -6.267 -27.363 1.00 93.56 101 GLY A N 1
ATOM 740 C CA . GLY A 1 101 ? 14.253 -5.866 -28.607 1.00 93.56 101 GLY A CA 1
ATOM 741 C C . GLY A 1 101 ? 14.562 -4.366 -28.702 1.00 93.56 101 GLY A C 1
ATOM 742 O O . GLY A 1 101 ? 14.836 -3.879 -29.799 1.00 93.56 101 GLY A O 1
ATOM 743 N N . LEU A 1 102 ? 14.512 -3.634 -27.581 1.00 94.69 102 LEU A N 1
ATOM 744 C CA . LEU A 1 102 ? 14.848 -2.212 -27.537 1.00 94.69 102 LEU A CA 1
ATOM 745 C C . LEU A 1 102 ? 16.309 -1.953 -27.957 1.00 94.69 102 LEU A C 1
ATOM 747 O O . LEU A 1 102 ? 17.188 -2.771 -27.665 1.00 94.69 102 LEU A O 1
ATOM 751 N N . PRO A 1 103 ? 16.587 -0.797 -28.590 1.00 96.50 103 PRO A N 1
ATOM 752 C CA . PRO A 1 103 ? 17.948 -0.299 -28.782 1.00 96.50 103 PRO A CA 1
ATOM 753 C C . PRO A 1 103 ? 18.741 -0.243 -27.467 1.00 96.50 103 PRO A C 1
ATOM 755 O O . PRO A 1 103 ? 18.161 -0.067 -26.398 1.00 96.50 103 PRO A O 1
ATOM 758 N N . GLU A 1 104 ? 20.068 -0.381 -27.535 1.00 94.19 104 GLU A N 1
ATOM 759 C CA . GLU A 1 104 ? 20.934 -0.507 -26.348 1.00 94.19 104 GLU A CA 1
ATOM 760 C C . GLU A 1 104 ? 20.836 0.691 -25.388 1.00 94.19 104 GLU A C 1
ATOM 762 O O . GLU A 1 104 ? 20.776 0.509 -24.173 1.00 94.19 104 GLU A O 1
ATOM 767 N N . ASP A 1 105 ? 20.758 1.907 -25.926 1.00 94.62 105 ASP A N 1
ATOM 768 C CA . ASP A 1 105 ? 20.600 3.146 -25.162 1.00 94.62 105 ASP A CA 1
ATOM 769 C C . ASP A 1 105 ? 19.246 3.213 -24.439 1.00 94.62 105 ASP A C 1
ATOM 771 O O . ASP A 1 105 ? 19.182 3.558 -23.259 1.00 94.62 105 ASP A O 1
ATOM 775 N N . GLN A 1 106 ? 18.165 2.814 -25.112 1.00 95.19 106 GLN A N 1
ATOM 776 C CA . GLN A 1 106 ? 16.830 2.735 -24.513 1.00 95.19 106 GLN A CA 1
ATOM 777 C C . GLN A 1 106 ? 16.737 1.608 -23.480 1.00 95.19 106 GLN A C 1
ATOM 779 O O . GLN A 1 106 ? 16.149 1.793 -22.418 1.00 95.19 106 GLN A O 1
ATOM 784 N N . MET A 1 107 ? 17.357 0.457 -23.754 1.00 95.44 107 MET A N 1
ATOM 785 C CA . MET A 1 107 ? 17.447 -0.662 -22.818 1.00 95.44 107 MET A CA 1
ATOM 786 C C . MET A 1 107 ? 18.167 -0.252 -21.531 1.00 95.44 107 MET A C 1
ATOM 788 O O . MET A 1 107 ? 17.709 -0.591 -20.444 1.00 95.44 107 MET A O 1
ATOM 792 N N . ALA A 1 108 ? 19.282 0.477 -21.639 1.00 94.19 108 ALA A N 1
ATOM 793 C CA . ALA A 1 108 ? 20.022 0.964 -20.479 1.00 94.19 108 ALA A CA 1
ATOM 794 C C . ALA A 1 108 ? 19.169 1.913 -19.623 1.00 94.19 108 ALA A C 1
ATOM 796 O O . ALA A 1 108 ? 19.100 1.737 -18.410 1.00 94.19 108 ALA A O 1
ATOM 797 N N . MET A 1 109 ? 18.458 2.847 -20.261 1.00 94.88 109 MET A N 1
ATOM 798 C CA . MET A 1 109 ? 17.585 3.802 -19.573 1.00 94.88 109 MET A CA 1
ATOM 799 C C . MET A 1 109 ? 16.416 3.106 -18.857 1.00 94.88 109 MET A C 1
ATOM 801 O O . MET A 1 109 ? 16.117 3.399 -17.702 1.00 94.88 109 MET A O 1
ATOM 805 N N . MET A 1 110 ? 15.783 2.134 -19.521 1.00 95.06 110 MET A N 1
ATOM 806 C CA . MET A 1 110 ? 14.700 1.343 -18.930 1.00 95.06 110 MET A CA 1
ATOM 807 C C . MET A 1 110 ? 15.190 0.472 -17.770 1.00 95.06 110 MET A C 1
ATOM 809 O O . MET A 1 110 ? 14.479 0.328 -16.781 1.00 95.06 110 MET A O 1
ATOM 813 N N . ARG A 1 111 ? 16.396 -0.101 -17.870 1.00 93.44 111 ARG A N 1
ATOM 814 C CA . ARG A 1 111 ? 16.998 -0.875 -16.775 1.00 93.44 111 ARG A CA 1
ATOM 815 C C . ARG A 1 111 ? 17.260 -0.010 -15.553 1.00 93.44 111 ARG A C 1
ATOM 817 O O . ARG A 1 111 ? 16.866 -0.407 -14.469 1.00 93.44 111 ARG A O 1
ATOM 824 N N . GLU A 1 112 ? 17.846 1.171 -15.736 1.00 94.75 112 GLU A N 1
ATOM 825 C CA . GLU A 1 112 ? 18.077 2.112 -14.635 1.00 94.75 112 GLU A CA 1
ATOM 826 C C . GLU A 1 112 ? 16.763 2.493 -13.938 1.00 94.75 112 GLU A C 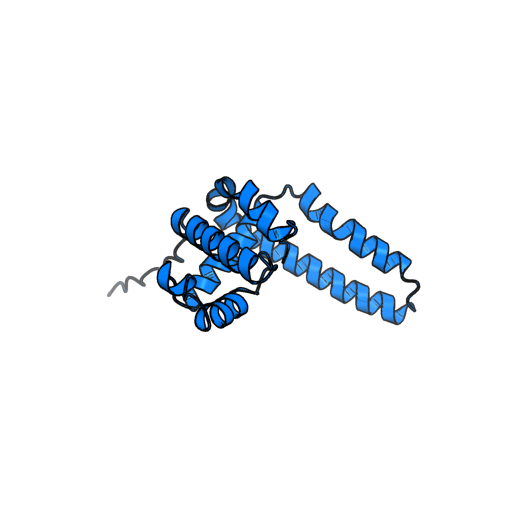1
ATOM 828 O O . GLU A 1 112 ? 16.685 2.494 -12.711 1.00 94.75 112 GLU A O 1
ATOM 833 N N . HIS A 1 113 ? 15.706 2.742 -14.714 1.00 94.25 113 HIS A N 1
ATOM 834 C CA . HIS A 1 113 ? 14.390 3.029 -14.155 1.00 94.25 113 HIS A CA 1
ATOM 835 C C . HIS A 1 113 ? 13.819 1.848 -13.353 1.00 94.25 113 HIS A C 1
ATOM 837 O O . HIS A 1 113 ? 13.369 2.036 -12.224 1.00 94.25 113 HIS A O 1
ATOM 843 N N . VAL A 1 114 ? 13.869 0.629 -13.901 1.00 94.31 114 VAL A N 1
ATOM 844 C CA . VAL A 1 114 ? 13.379 -0.576 -13.210 1.00 94.31 114 VAL A CA 1
ATOM 845 C C . VAL A 1 114 ? 14.196 -0.877 -11.952 1.00 94.31 114 VAL A C 1
ATOM 847 O O . VAL A 1 114 ? 13.612 -1.217 -10.927 1.00 94.31 114 VAL A O 1
ATOM 850 N N . ASP A 1 115 ? 15.519 -0.707 -11.988 1.00 94.62 115 ASP A N 1
ATOM 851 C CA . ASP A 1 115 ? 16.380 -0.862 -10.811 1.00 94.62 115 ASP A CA 1
ATOM 852 C C . ASP A 1 115 ? 15.981 0.120 -9.695 1.00 94.62 115 ASP A C 1
ATOM 854 O O . ASP A 1 115 ? 15.970 -0.256 -8.519 1.00 94.62 115 ASP A O 1
ATOM 858 N N . GLY A 1 116 ? 15.590 1.348 -10.059 1.00 95.69 116 GLY A N 1
ATOM 859 C CA . GLY A 1 116 ? 15.014 2.333 -9.140 1.00 95.69 116 GLY A CA 1
ATOM 860 C C . GLY A 1 116 ? 13.722 1.842 -8.483 1.00 95.69 116 GLY A C 1
ATOM 861 O O . GLY A 1 116 ? 13.636 1.814 -7.257 1.00 95.69 116 GLY A O 1
ATOM 862 N N . LEU A 1 117 ? 12.763 1.354 -9.275 1.00 94.12 117 LEU A N 1
ATOM 863 C CA . LEU A 1 117 ? 11.494 0.815 -8.762 1.00 94.12 117 LEU A CA 1
ATOM 864 C C . LEU A 1 117 ? 11.704 -0.400 -7.842 1.00 94.12 117 LEU A C 1
ATOM 866 O O . LEU A 1 117 ? 11.041 -0.539 -6.815 1.00 94.12 117 LEU A O 1
ATOM 870 N N . ILE A 1 118 ? 12.655 -1.281 -8.172 1.00 95.31 118 ILE A N 1
ATOM 871 C CA . ILE A 1 118 ? 13.012 -2.426 -7.321 1.00 95.31 118 ILE A CA 1
ATOM 872 C C . ILE A 1 118 ? 13.615 -1.941 -5.996 1.00 95.31 118 ILE A C 1
ATOM 874 O O . ILE A 1 118 ? 13.324 -2.510 -4.940 1.00 95.31 118 ILE A O 1
ATOM 878 N N . ALA A 1 119 ? 14.462 -0.910 -6.027 1.00 96.38 119 ALA A N 1
ATOM 879 C CA . ALA A 1 119 ? 15.036 -0.327 -4.820 1.00 96.38 119 ALA A CA 1
ATOM 880 C C . ALA A 1 119 ? 13.957 0.310 -3.929 1.00 96.38 119 ALA A C 1
ATOM 882 O O . ALA A 1 119 ? 13.952 0.056 -2.724 1.00 96.38 119 ALA A O 1
ATOM 883 N N . GLU A 1 120 ? 13.016 1.050 -4.518 1.00 95.25 120 GLU A N 1
ATOM 884 C CA . GLU A 1 120 ? 11.861 1.631 -3.821 1.00 95.25 120 GLU A CA 1
ATOM 885 C C . GLU A 1 120 ? 10.991 0.542 -3.183 1.00 95.25 120 GLU A C 1
ATOM 887 O O . GLU A 1 120 ? 10.710 0.595 -1.987 1.00 95.25 120 GLU A O 1
ATOM 892 N N . ALA A 1 121 ? 10.658 -0.517 -3.926 1.00 94.88 121 ALA A N 1
ATOM 893 C CA . ALA A 1 121 ? 9.882 -1.636 -3.397 1.00 94.88 121 ALA A CA 1
ATOM 894 C C . ALA A 1 121 ? 10.603 -2.348 -2.234 1.00 94.88 121 ALA A C 1
ATOM 896 O O . ALA A 1 121 ? 9.982 -2.711 -1.231 1.00 94.88 121 ALA A O 1
ATOM 897 N N . ARG A 1 122 ? 11.926 -2.541 -2.331 1.00 97.06 122 ARG A N 1
ATOM 898 C CA . ARG A 1 122 ? 12.742 -3.109 -1.241 1.00 97.06 122 ARG A CA 1
ATOM 899 C C . ARG A 1 122 ? 12.760 -2.208 -0.013 1.00 97.06 122 ARG A C 1
ATOM 901 O O . ARG A 1 122 ? 12.672 -2.719 1.104 1.00 97.06 122 ARG A O 1
ATOM 908 N N . GLN A 1 123 ? 12.858 -0.897 -0.208 1.00 97.00 123 GLN A N 1
ATOM 909 C CA . GLN A 1 123 ? 12.801 0.070 0.880 1.00 97.00 123 GLN A CA 1
ATOM 910 C C . GLN A 1 123 ? 11.426 0.050 1.559 1.00 97.00 123 GLN A C 1
ATOM 912 O O . GLN A 1 123 ? 11.360 -0.087 2.778 1.00 97.00 123 GLN A O 1
ATOM 917 N N . ALA A 1 124 ? 10.341 0.087 0.784 1.00 95.94 124 ALA A N 1
ATOM 918 C CA . ALA A 1 124 ? 8.973 -0.004 1.287 1.00 95.94 124 ALA A CA 1
ATOM 919 C C . ALA A 1 124 ? 8.765 -1.276 2.123 1.00 95.94 124 ALA A C 1
ATOM 921 O O . ALA A 1 124 ? 8.277 -1.216 3.252 1.00 95.94 124 ALA A O 1
ATOM 922 N N . ARG A 1 125 ? 9.239 -2.427 1.626 1.00 96.81 125 ARG A N 1
ATOM 923 C CA . ARG A 1 125 ? 9.247 -3.690 2.374 1.00 96.81 125 ARG A CA 1
ATOM 924 C C . ARG A 1 125 ? 10.042 -3.588 3.680 1.00 96.81 125 ARG A C 1
ATOM 926 O O . ARG A 1 125 ? 9.596 -4.092 4.708 1.00 96.81 125 ARG A O 1
ATOM 933 N N . GLN A 1 126 ? 11.229 -2.982 3.654 1.00 97.50 126 GLN A N 1
ATOM 934 C CA . GLN A 1 126 ? 12.074 -2.839 4.841 1.00 97.50 126 GLN A CA 1
ATOM 935 C C . GLN A 1 126 ? 11.404 -1.968 5.911 1.00 97.50 126 GLN A C 1
ATOM 937 O O . GLN A 1 126 ? 11.399 -2.338 7.084 1.00 97.50 126 GLN A O 1
ATOM 942 N N . GLU A 1 127 ? 10.819 -0.841 5.512 1.00 95.31 127 GLU A N 1
ATOM 943 C CA . GLU A 1 127 ? 10.040 0.041 6.388 1.00 95.31 127 GLU A CA 1
ATOM 944 C C . GLU A 1 127 ? 8.807 -0.688 6.949 1.00 95.31 127 GLU A C 1
ATOM 946 O O . GLU A 1 127 ? 8.486 -0.569 8.133 1.00 95.31 127 GLU A O 1
ATOM 951 N N . GLY A 1 128 ? 8.188 -1.538 6.128 1.00 96.81 128 GLY A N 1
ATOM 952 C CA . GLY A 1 128 ? 7.060 -2.396 6.477 1.00 96.81 128 GLY A CA 1
ATOM 953 C C . GLY A 1 128 ? 7.316 -3.420 7.582 1.00 96.81 128 GLY A C 1
ATOM 954 O O . GLY A 1 128 ? 6.370 -3.871 8.228 1.00 96.81 128 GLY A O 1
ATOM 955 N N . MET A 1 129 ? 8.577 -3.763 7.867 1.00 96.94 129 MET A N 1
ATOM 956 C CA . MET A 1 129 ? 8.923 -4.731 8.920 1.00 96.94 129 MET A CA 1
ATOM 957 C C . MET A 1 129 ? 8.383 -4.318 10.295 1.00 96.94 129 MET A C 1
ATOM 959 O O . MET A 1 129 ? 8.067 -5.181 11.110 1.00 96.94 129 MET A O 1
ATOM 963 N N . ALA A 1 130 ? 8.225 -3.013 10.544 1.00 96.25 130 ALA A N 1
ATOM 964 C CA . ALA A 1 130 ? 7.638 -2.493 11.778 1.00 96.25 130 ALA A CA 1
ATOM 965 C C . ALA A 1 130 ? 6.139 -2.820 11.939 1.00 96.25 130 ALA A C 1
ATOM 967 O O . ALA A 1 130 ? 5.626 -2.790 13.057 1.00 96.25 130 ALA A O 1
ATOM 968 N N . TYR A 1 131 ? 5.446 -3.138 10.843 1.00 97.44 131 TYR A N 1
ATOM 969 C CA . TYR A 1 131 ? 3.995 -3.350 10.794 1.00 97.44 131 TYR A CA 1
ATOM 970 C C . TYR A 1 131 ? 3.606 -4.799 10.473 1.00 97.44 131 TYR A C 1
ATOM 972 O O . TYR A 1 131 ? 2.450 -5.178 10.652 1.00 97.44 131 TYR A O 1
ATOM 980 N N . ALA A 1 132 ? 4.564 -5.628 10.046 1.00 97.44 132 ALA A N 1
ATOM 981 C CA . ALA A 1 132 ? 4.328 -6.993 9.579 1.00 97.44 132 ALA A CA 1
ATOM 982 C C . ALA A 1 132 ? 3.533 -7.858 10.575 1.00 97.44 132 ALA A C 1
ATOM 984 O O . ALA A 1 132 ? 2.620 -8.573 10.176 1.00 97.44 132 ALA A O 1
ATOM 985 N N . ASP A 1 133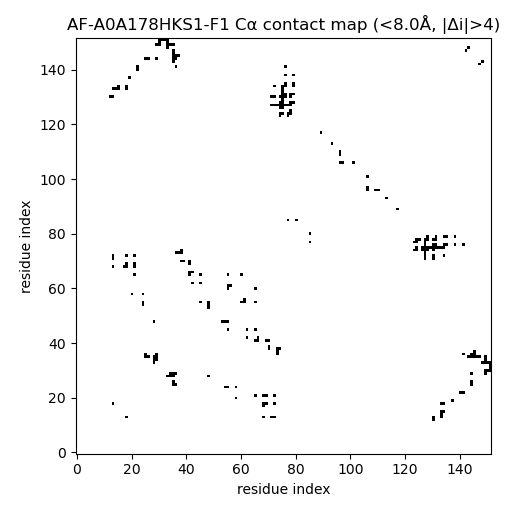 ? 3.830 -7.779 11.876 1.00 97.94 133 ASP A N 1
ATOM 986 C CA . ASP A 1 133 ? 3.119 -8.570 12.893 1.00 97.94 133 ASP A CA 1
ATOM 987 C C . ASP A 1 133 ? 1.662 -8.124 13.094 1.00 97.94 133 ASP A C 1
ATOM 989 O O . ASP A 1 133 ? 0.803 -8.954 13.386 1.00 97.94 133 ASP A O 1
ATOM 993 N N . VAL A 1 134 ? 1.379 -6.829 12.920 1.00 97.94 134 VAL A N 1
ATOM 994 C CA . VAL A 1 134 ? 0.022 -6.265 13.014 1.00 97.94 134 VAL A CA 1
ATOM 995 C C . VAL A 1 134 ? -0.807 -6.663 11.799 1.00 97.94 134 VAL A C 1
ATOM 997 O O . VAL A 1 134 ? -1.992 -6.951 11.930 1.00 97.94 134 VAL A O 1
ATOM 1000 N N . VAL A 1 135 ? -0.177 -6.700 10.626 1.00 97.62 135 VAL A N 1
ATOM 1001 C CA . VAL A 1 135 ? -0.837 -6.964 9.345 1.00 97.62 135 VAL A CA 1
ATOM 1002 C C . VAL A 1 135 ? -0.982 -8.462 9.055 1.00 97.62 135 VAL A C 1
ATOM 1004 O O . VAL A 1 135 ? -1.924 -8.850 8.370 1.00 97.62 135 VAL A O 1
ATOM 1007 N N . ARG A 1 136 ? -0.124 -9.323 9.619 1.00 97.75 136 ARG A N 1
ATOM 1008 C CA . ARG A 1 136 ? -0.133 -10.784 9.407 1.00 97.75 136 ARG A CA 1
ATOM 1009 C C . ARG A 1 136 ? -1.516 -11.452 9.501 1.00 97.75 136 ARG A C 1
ATOM 1011 O O . ARG A 1 136 ? -1.831 -12.264 8.637 1.00 97.75 136 ARG A O 1
ATOM 1018 N N . PRO A 1 137 ? -2.389 -11.126 10.476 1.00 98.44 137 PRO A N 1
ATOM 1019 C CA . PRO A 1 137 ? -3.734 -11.707 10.543 1.00 98.44 137 PRO A CA 1
ATOM 1020 C C . PRO A 1 137 ? -4.644 -11.369 9.348 1.00 98.44 137 PRO A C 1
ATOM 1022 O O . PRO A 1 137 ? -5.685 -11.999 9.183 1.00 98.44 137 PRO A O 1
ATOM 1025 N N . LEU A 1 138 ? -4.283 -10.365 8.547 1.00 98.38 138 LEU A N 1
ATOM 1026 C CA . LEU A 1 138 ? -5.050 -9.843 7.416 1.00 98.38 138 LEU A CA 1
ATOM 1027 C C . LEU A 1 138 ? -4.469 -10.269 6.058 1.00 98.38 138 LEU A C 1
ATOM 1029 O O . LEU A 1 138 ? -5.006 -9.860 5.030 1.00 98.38 138 LEU A O 1
ATOM 1033 N N . GLU A 1 139 ? -3.403 -11.078 6.035 1.00 96.69 139 GLU A N 1
ATOM 1034 C CA . GLU A 1 139 ? -2.668 -11.466 4.819 1.00 96.69 139 GLU A CA 1
ATOM 1035 C C . GLU A 1 139 ? -3.569 -11.996 3.702 1.00 96.69 139 GLU A C 1
ATOM 1037 O O . GLU A 1 139 ? -3.428 -11.560 2.564 1.00 96.69 139 GLU A O 1
ATOM 1042 N N . ASP A 1 140 ? -4.523 -12.875 4.018 1.00 96.62 140 ASP A N 1
ATOM 1043 C CA . ASP A 1 140 ? -5.427 -13.456 3.016 1.00 96.62 140 ASP A CA 1
ATOM 1044 C C . ASP A 1 140 ? -6.324 -12.393 2.362 1.00 96.62 140 ASP A C 1
ATOM 1046 O O . ASP A 1 140 ? -6.575 -12.432 1.159 1.00 96.62 140 ASP A O 1
ATOM 1050 N N . ARG A 1 141 ? -6.790 -11.411 3.144 1.00 97.44 141 ARG A N 1
ATOM 1051 C CA . ARG A 1 141 ? -7.620 -10.303 2.640 1.00 97.44 141 ARG A CA 1
ATOM 1052 C C . ARG A 1 141 ? -6.787 -9.349 1.793 1.00 97.44 141 ARG A C 1
ATOM 1054 O O . ARG A 1 141 ? -7.211 -8.929 0.722 1.00 97.44 141 ARG A O 1
ATOM 1061 N N . LEU A 1 142 ? -5.576 -9.048 2.251 1.00 97.06 142 LEU A N 1
ATOM 1062 C CA . LEU A 1 142 ? -4.643 -8.177 1.544 1.00 97.06 142 LEU A CA 1
ATOM 1063 C C . LEU A 1 142 ? -4.136 -8.802 0.248 1.00 97.06 142 LEU A C 1
ATOM 1065 O O . LEU A 1 142 ? -4.010 -8.091 -0.741 1.00 97.06 142 LEU A O 1
ATOM 1069 N N . TYR A 1 143 ? -3.932 -10.119 0.208 1.00 95.06 143 TYR A N 1
ATOM 1070 C CA . TYR A 1 143 ? -3.602 -10.822 -1.030 1.00 95.06 143 TYR A CA 1
ATOM 1071 C C . TYR A 1 143 ? -4.652 -10.567 -2.112 1.00 95.06 143 TYR A C 1
ATOM 1073 O O . TYR A 1 143 ? -4.305 -10.243 -3.244 1.00 95.06 143 TYR A O 1
ATOM 1081 N N . VAL A 1 144 ? -5.937 -10.639 -1.753 1.00 94.94 144 VAL A N 1
ATOM 1082 C CA . VAL A 1 144 ? -7.022 -10.305 -2.680 1.00 94.94 144 VAL A CA 1
ATOM 1083 C C . VAL A 1 144 ? -6.962 -8.829 -3.072 1.00 94.94 144 VAL A C 1
ATOM 1085 O O . VAL A 1 144 ? -7.078 -8.529 -4.249 1.00 94.94 144 VAL A O 1
ATOM 1088 N N . LEU A 1 145 ? -6.712 -7.903 -2.142 1.00 95.56 145 LEU A N 1
ATOM 1089 C CA . LEU A 1 145 ? -6.601 -6.476 -2.480 1.00 95.56 145 LEU A CA 1
ATOM 1090 C C . LEU A 1 145 ? -5.428 -6.139 -3.403 1.00 95.56 145 LEU A C 1
ATOM 1092 O O . LEU A 1 145 ? -5.574 -5.234 -4.211 1.00 95.56 145 LEU A O 1
ATOM 1096 N N . PHE A 1 146 ? -4.301 -6.840 -3.327 1.00 92.50 146 PHE A N 1
ATOM 1097 C CA . PHE A 1 146 ? -3.150 -6.571 -4.196 1.00 92.50 146 PHE A CA 1
ATOM 1098 C C . PHE A 1 146 ? -3.178 -7.338 -5.526 1.00 92.50 146 PHE A C 1
ATOM 1100 O O . PHE A 1 146 ? -2.590 -6.876 -6.502 1.00 92.50 146 PHE A O 1
ATOM 1107 N N . TYR A 1 147 ? -3.815 -8.512 -5.570 1.00 89.62 147 TYR A N 1
ATOM 1108 C CA . TYR A 1 147 ? -3.705 -9.442 -6.705 1.00 89.62 147 TYR A CA 1
ATOM 1109 C C . TYR A 1 147 ? -5.041 -9.997 -7.213 1.00 89.62 147 TYR A C 1
ATOM 1111 O O . TYR A 1 147 ? -5.055 -10.775 -8.166 1.00 89.62 147 TYR A O 1
ATOM 1119 N N . GLY A 1 148 ? -6.151 -9.666 -6.561 1.00 83.81 148 GLY A N 1
ATOM 1120 C CA . GLY A 1 148 ? -7.484 -10.118 -6.937 1.00 83.81 148 GLY A CA 1
ATOM 1121 C C . GLY A 1 148 ? -8.027 -9.391 -8.164 1.00 83.81 148 GLY A C 1
ATOM 1122 O O . GLY A 1 148 ? -7.662 -8.254 -8.454 1.00 83.81 148 GLY A O 1
ATOM 1123 N N . GLU A 1 149 ? -8.934 -10.063 -8.868 1.00 77.56 149 GLU A N 1
ATOM 1124 C CA . GLU A 1 149 ? -9.761 -9.450 -9.904 1.00 77.56 149 GLU A CA 1
ATOM 1125 C C . GLU A 1 149 ? -11.045 -8.932 -9.248 1.00 77.56 149 GLU A C 1
ATOM 1127 O O . GLU A 1 149 ? -11.816 -9.700 -8.667 1.00 77.56 149 GLU A O 1
ATOM 1132 N N . PHE A 1 150 ? -11.255 -7.620 -9.312 1.00 71.69 150 PHE A N 1
ATOM 1133 C CA . PHE A 1 150 ? -12.471 -6.965 -8.849 1.00 71.69 150 PHE A CA 1
ATOM 1134 C C . PHE A 1 150 ? -13.332 -6.708 -10.088 1.00 71.69 150 PHE A C 1
ATOM 1136 O O . PHE A 1 150 ? -13.087 -5.767 -10.837 1.00 71.69 150 PHE A O 1
ATOM 1143 N N . GLU A 1 151 ? -14.246 -7.636 -10.378 1.00 54.34 151 GLU A N 1
ATOM 1144 C CA . GLU A 1 151 ? -15.172 -7.520 -11.512 1.00 54.34 151 GLU A CA 1
ATOM 1145 C C . GLU A 1 151 ? -16.077 -6.277 -11.358 1.00 54.34 151 GLU A C 1
ATOM 1147 O O . GLU A 1 151 ? -16.516 -5.977 -10.246 1.00 54.34 151 GLU A O 1
ATOM 1152 N N . GLU A 1 152 ? -16.351 -5.585 -12.477 1.00 46.56 152 GLU A N 1
ATOM 1153 C CA . GLU A 1 152 ? -17.366 -4.513 -12.597 1.00 46.56 152 GLU A CA 1
ATOM 1154 C C . GLU A 1 152 ? -18.809 -5.023 -12.411 1.00 46.56 152 GLU A C 1
ATOM 1156 O O . GLU A 1 152 ? -19.154 -6.095 -12.970 1.00 46.56 152 GLU A O 1
#

Nearest PDB structures (foldseek):
  6u94-assembly1_A  TM=2.314E-01  e=4.784E-01  Burkholderia mallei ATCC 23344
  6h2d-assembly1_R  TM=2.293E-01  e=5.197E+00  Aeromonas hydrophila subsp. hydrophila AL09-71

Mean predicted aligned error: 6.23 Å

Foldseek 3Di:
DDDDPDPPPPPPQQALLLLVLLLVLQVVVCLVPQAFADAPCQVVSCVVCVVDDVSQVVSVDDSVRSNSSSLLLVLLLLLLDPPVRSVVVCVVVVVCLVVVPDDPVVSVVVVVVSVVVSVVSVVSNVVNVSRNVSNVVVNVSNCCRVPNGNDD

Solvent-accessible surface area (backbone atoms only — not comparable to full-atom values): 8715 Å² total; per-residue (Å²): 136,85,84,79,80,73,78,76,80,68,74,78,72,80,44,52,67,57,46,52,49,48,52,58,44,48,56,53,49,14,67,73,69,37,49,55,65,58,83,93,38,46,66,57,54,52,58,53,32,69,76,60,85,34,55,56,56,73,71,70,35,54,75,68,59,38,37,54,49,44,49,44,43,50,20,2,49,55,36,62,50,54,69,69,62,57,57,52,69,50,50,60,63,51,50,51,59,73,68,62,76,61,56,70,71,58,44,51,54,52,48,56,52,49,53,49,54,53,51,51,52,52,48,42,23,59,65,8,55,84,32,19,81,53,35,55,88,44,45,76,61,48,47,42,31,65,71,52,86,46,73,128

Organism: NCBI:txid1770058

Radius of gyration: 18.66 Å; Cα contacts (8 Å, |Δi|>4): 138; chains: 1; bounding box: 41×39×65 Å

Secondary structure (DSSP, 8-state):
---------------HHHHHHHHHHHHHHHHHHS----TT-HHHHHHHHHHTT-HHHHTT--HHHHHHHHHHHHHHHHHHS-HHHHHHTTHHHHHHHHHS---HHHHHHHHHHHHHHHHHHHHHHHHHTTTHHHHGGGHHHHHHHHH-----